Protein AF-A0A7S3JYN5-F1 (afdb_monomer)

Nearest PDB structures (foldseek):
  3edt-assembly3_H  TM=5.296E-01  e=1.778E-05  Homo sapiens
  3edt-assembly2_D  TM=5.242E-01  e=1.872E-05  Homo sapiens
  3ceq-assembly1_B  TM=5.481E-01  e=5.795E-05  Homo sapiens
  7aie-assembly1_A  TM=5.292E-01  e=6.101E-05  Homo sapiens
  3edt-assembly1_B  TM=5.302E-01  e=9.202E-05  Homo sapiens

Solvent-accessible surface area (backbone atoms only — not comparable to full-atom values): 5390 Å² total; per-residue (Å²): 112,79,52,78,78,60,42,74,55,28,73,67,52,30,52,53,31,47,55,51,18,55,50,28,44,76,69,73,35,52,75,60,14,51,52,32,43,54,50,25,47,56,27,53,56,71,63,57,47,86,84,44,98,52,34,45,58,53,34,38,51,53,16,50,57,28,44,79,70,68,38,49,83,72,12,48,63,30,24,54,52,20,26,53,52,32,30,77,74,62,37,75,88,31,78,68,23,67,73,43,110

Sequence (101 aa):
IWADIHGPDHPKVSTARKYLAKLLKALGKDGEAERQYDIAIATLERILDPNSPNYASDLLNLARLLQDQGYYDKAKPYYECALKMFEEKFGPDHPKVAKAL

Structure (mmCIF, N/CA/C/O backbone):
data_AF-A0A7S3JYN5-F1
#
_entry.id   AF-A0A7S3JYN5-F1
#
loop_
_atom_site.group_PDB
_atom_site.id
_atom_site.type_symbol
_atom_site.label_atom_id
_atom_site.label_alt_id
_atom_site.label_comp_id
_atom_site.label_asym_id
_atom_site.label_entity_id
_atom_site.label_seq_id
_atom_site.pdbx_PDB_ins_code
_atom_site.Cartn_x
_atom_site.Cartn_y
_atom_site.Cartn_z
_atom_site.occupancy
_atom_site.B_iso_or_equiv
_atom_site.auth_seq_id
_atom_site.auth_comp_id
_atom_site.auth_asym_id
_atom_site.auth_atom_id
_atom_site.pdbx_PDB_model_num
ATOM 1 N N . ILE A 1 1 ? 4.827 -6.385 24.324 1.00 43.97 1 ILE A N 1
ATOM 2 C CA . ILE A 1 1 ? 5.205 -7.792 24.031 1.00 43.97 1 ILE A CA 1
ATOM 3 C C . ILE A 1 1 ? 5.504 -8.029 22.542 1.00 43.97 1 ILE A C 1
ATOM 5 O O . ILE A 1 1 ? 6.666 -8.223 22.234 1.00 43.97 1 ILE A O 1
ATOM 9 N N . TRP A 1 2 ? 4.559 -7.964 21.585 1.00 40.75 2 TRP A N 1
ATOM 10 C CA . TRP A 1 2 ? 4.894 -8.241 20.162 1.00 40.75 2 TRP A CA 1
ATOM 11 C C . TRP A 1 2 ? 5.773 -7.180 19.465 1.00 40.75 2 TRP A C 1
ATOM 13 O O . TRP A 1 2 ? 6.513 -7.521 18.549 1.00 40.75 2 TRP A O 1
ATOM 23 N N . ALA A 1 3 ? 5.720 -5.916 19.901 1.00 42.91 3 ALA A N 1
ATOM 24 C CA . ALA A 1 3 ? 6.577 -4.847 19.376 1.00 42.91 3 ALA A CA 1
ATOM 25 C C . ALA A 1 3 ? 8.027 -4.910 19.904 1.00 42.91 3 ALA A C 1
ATOM 27 O O . ALA A 1 3 ? 8.932 -4.441 19.222 1.00 42.91 3 ALA A O 1
ATOM 28 N N . ASP A 1 4 ? 8.251 -5.530 21.071 1.00 45.72 4 ASP A N 1
ATOM 29 C CA . ASP A 1 4 ? 9.562 -5.555 21.744 1.00 45.72 4 ASP A CA 1
ATOM 30 C C . ASP A 1 4 ? 10.532 -6.587 21.156 1.00 45.72 4 ASP A C 1
ATOM 32 O O . ASP A 1 4 ? 11.738 -6.453 21.310 1.00 45.72 4 ASP A O 1
ATOM 36 N N . ILE A 1 5 ? 10.020 -7.624 20.483 1.00 50.09 5 ILE A N 1
ATOM 37 C CA . ILE A 1 5 ? 10.842 -8.756 20.018 1.00 50.09 5 ILE A CA 1
ATOM 38 C C . ILE A 1 5 ? 11.265 -8.595 18.549 1.00 50.09 5 ILE A C 1
ATOM 40 O O . ILE A 1 5 ? 12.299 -9.114 18.140 1.00 50.09 5 ILE A O 1
ATOM 44 N N . HIS A 1 6 ? 10.485 -7.871 17.741 1.00 45.50 6 HIS A N 1
ATOM 45 C CA . HIS A 1 6 ? 10.723 -7.750 16.299 1.00 45.50 6 HIS A CA 1
ATOM 46 C C . HIS A 1 6 ? 10.901 -6.307 15.793 1.00 45.50 6 HIS A C 1
ATOM 48 O O . HIS A 1 6 ? 11.190 -6.113 14.615 1.00 45.50 6 HIS A O 1
ATOM 54 N N . GLY A 1 7 ? 10.739 -5.303 16.661 1.00 50.09 7 GLY A N 1
ATOM 55 C CA . GLY A 1 7 ? 10.723 -3.890 16.280 1.00 50.09 7 GLY A CA 1
ATOM 56 C C . GLY A 1 7 ? 9.384 -3.444 15.663 1.00 50.09 7 GLY A C 1
ATOM 57 O O . GLY A 1 7 ? 8.591 -4.274 15.202 1.00 50.09 7 GLY A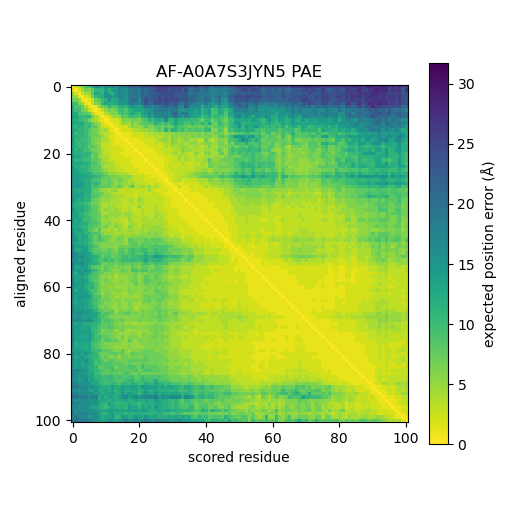 O 1
ATOM 58 N N . PRO A 1 8 ? 9.098 -2.126 15.649 1.00 55.28 8 PRO A N 1
ATOM 59 C CA . PRO A 1 8 ? 7.847 -1.566 15.120 1.00 55.28 8 PRO A CA 1
ATOM 60 C C . PRO A 1 8 ? 7.664 -1.806 13.616 1.00 55.28 8 PRO A C 1
ATOM 62 O O . PRO A 1 8 ? 6.539 -1.741 13.127 1.00 55.28 8 PRO A O 1
ATOM 65 N N . ASP A 1 9 ? 8.754 -2.124 12.919 1.00 54.12 9 ASP A N 1
ATOM 66 C CA . ASP A 1 9 ? 8.815 -2.290 11.472 1.00 54.12 9 ASP A CA 1
ATOM 67 C C . ASP A 1 9 ? 8.490 -3.736 11.020 1.00 54.12 9 ASP A C 1
ATOM 69 O O . ASP A 1 9 ? 8.416 -4.038 9.838 1.00 54.12 9 ASP A O 1
ATOM 73 N N . HIS A 1 10 ? 8.225 -4.682 11.928 1.00 59.59 10 HIS A N 1
ATOM 74 C CA . HIS A 1 10 ? 8.043 -6.081 11.525 1.00 59.59 10 HIS A CA 1
ATOM 75 C C . HIS A 1 10 ? 6.709 -6.360 10.782 1.00 59.59 10 HIS A C 1
ATOM 77 O O . HIS A 1 10 ? 5.639 -5.974 11.268 1.00 59.59 10 HIS A O 1
ATOM 83 N N . PRO A 1 11 ? 6.689 -7.171 9.698 1.00 62.44 11 PRO A N 1
ATOM 84 C CA . PRO A 1 11 ? 5.470 -7.497 8.935 1.00 62.44 11 PRO A CA 1
ATOM 85 C C . PRO A 1 11 ? 4.319 -8.090 9.770 1.00 62.44 11 PRO A C 1
ATOM 87 O O . PRO A 1 11 ? 3.132 -7.877 9.486 1.00 62.44 11 PRO A O 1
ATOM 90 N N . LYS A 1 12 ? 4.646 -8.816 10.850 1.00 65.69 12 LYS A N 1
ATOM 91 C CA . LYS A 1 12 ? 3.640 -9.335 11.799 1.00 65.69 12 LYS A CA 1
ATOM 92 C C . LYS A 1 12 ? 2.985 -8.227 12.637 1.00 65.69 12 LYS A C 1
ATOM 94 O O . LYS A 1 12 ? 1.808 -8.359 12.958 1.00 65.69 12 LYS A O 1
ATOM 99 N N . VAL A 1 13 ? 3.693 -7.133 12.942 1.00 63.69 13 VAL A N 1
ATOM 100 C CA . VAL A 1 13 ? 3.135 -5.966 13.654 1.00 63.69 13 VAL A CA 1
ATOM 101 C C . VAL A 1 13 ? 2.104 -5.265 12.773 1.00 63.69 13 VAL A C 1
ATOM 103 O O . VAL A 1 13 ? 0.991 -5.006 13.229 1.00 63.69 13 VAL A O 1
ATOM 106 N N . SER A 1 14 ? 2.413 -5.063 11.489 1.00 69.38 14 SER A N 1
ATOM 107 C CA . SER A 1 14 ? 1.443 -4.535 10.522 1.00 69.38 14 SER A CA 1
ATOM 108 C C . SER A 1 14 ? 0.209 -5.443 10.405 1.00 69.38 14 SER A C 1
ATOM 110 O O . SER A 1 14 ? -0.929 -4.979 10.432 1.00 69.38 14 SER A O 1
ATOM 112 N N . THR A 1 15 ? 0.408 -6.763 10.356 1.00 71.44 15 THR A N 1
ATOM 113 C CA . THR A 1 15 ? -0.687 -7.751 10.307 1.00 71.44 15 THR A CA 1
ATOM 114 C C . THR A 1 15 ? -1.589 -7.697 11.542 1.00 71.44 15 THR A C 1
ATOM 116 O O . THR A 1 15 ? -2.810 -7.649 11.400 1.00 71.44 15 THR A O 1
ATOM 119 N N . ALA A 1 16 ? -1.019 -7.626 12.745 1.00 68.00 16 ALA A N 1
ATOM 120 C CA . ALA A 1 16 ? -1.791 -7.498 13.980 1.00 68.00 16 ALA A CA 1
ATOM 121 C C . ALA A 1 16 ? -2.597 -6.186 14.036 1.00 68.00 16 ALA A C 1
ATOM 123 O O . ALA A 1 16 ? -3.771 -6.198 14.406 1.00 68.00 16 ALA A O 1
ATOM 124 N N . ARG A 1 17 ? -2.003 -5.063 13.608 1.00 71.31 17 ARG A N 1
ATOM 125 C CA . ARG A 1 17 ? -2.690 -3.760 13.548 1.00 71.31 17 ARG A CA 1
ATOM 126 C C . ARG A 1 17 ? -3.849 -3.752 12.554 1.00 71.31 17 ARG A C 1
ATOM 128 O O . ARG A 1 17 ? -4.905 -3.213 12.870 1.00 71.31 17 ARG A O 1
ATOM 135 N N . LYS A 1 18 ? -3.703 -4.423 11.408 1.00 71.81 18 LYS A N 1
ATOM 136 C CA . LYS A 1 18 ? -4.792 -4.612 10.434 1.00 71.81 18 LYS A CA 1
ATOM 137 C C . LYS A 1 18 ? -5.989 -5.354 11.037 1.00 71.81 18 LYS A C 1
ATOM 139 O O . LYS A 1 18 ? -7.128 -4.941 10.840 1.00 71.81 18 LYS A O 1
ATOM 144 N N . TYR A 1 19 ? -5.755 -6.424 11.799 1.00 79.44 19 TYR A N 1
ATOM 145 C CA . TYR A 1 19 ? -6.845 -7.144 12.471 1.00 79.44 19 TYR A CA 1
ATOM 146 C C . TYR A 1 19 ? -7.532 -6.294 13.544 1.00 79.44 19 TYR A C 1
ATOM 148 O O . TYR A 1 19 ? -8.759 -6.306 13.635 1.00 79.44 19 TYR A O 1
ATOM 156 N N . LEU A 1 20 ? -6.765 -5.502 14.299 1.00 77.94 20 LEU A N 1
ATOM 157 C CA . LEU A 1 20 ? -7.319 -4.547 1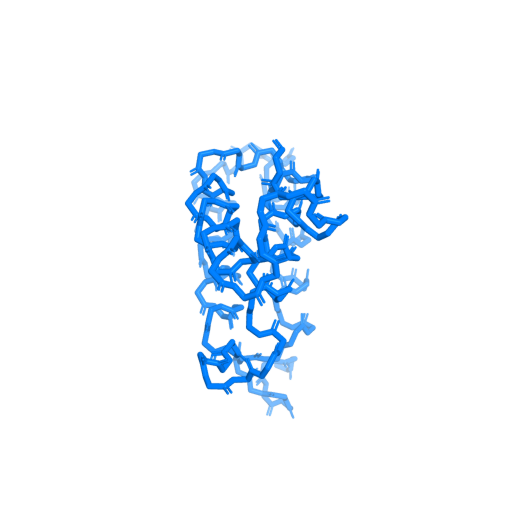5.258 1.00 77.94 20 LEU A CA 1
ATOM 158 C C . LEU A 1 20 ? -8.196 -3.495 14.566 1.00 77.94 20 LEU A C 1
ATOM 160 O O . LEU A 1 20 ? -9.292 -3.204 15.031 1.00 77.94 20 LEU A O 1
ATOM 164 N N . ALA A 1 21 ? -7.753 -2.964 13.430 1.00 78.06 21 ALA A N 1
ATOM 165 C CA . ALA A 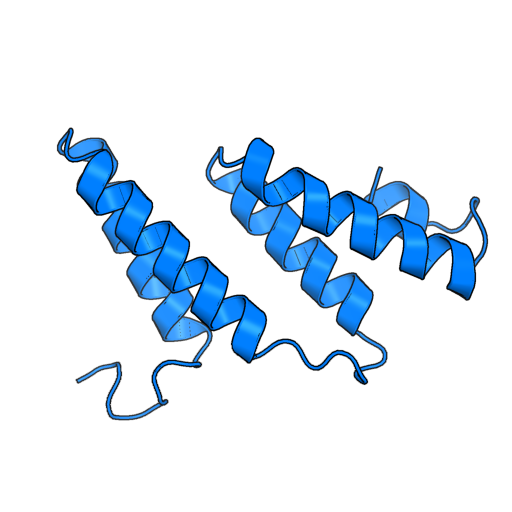1 21 ? -8.507 -1.970 12.682 1.00 78.06 21 ALA A CA 1
ATOM 166 C C . ALA A 1 21 ? -9.831 -2.531 12.118 1.00 78.06 21 ALA A C 1
ATOM 168 O O . ALA A 1 21 ? -10.866 -1.868 12.195 1.00 78.06 21 ALA A O 1
ATOM 169 N N . LYS A 1 22 ? -9.842 -3.788 11.643 1.00 79.19 22 LYS A N 1
ATOM 170 C CA . LYS A 1 22 ? -11.083 -4.493 11.261 1.00 79.19 22 LYS A CA 1
ATOM 171 C C . LYS A 1 22 ? -12.053 -4.636 12.435 1.00 79.19 22 LYS A C 1
ATOM 173 O O . LYS A 1 22 ? -13.247 -4.401 12.265 1.00 79.19 22 LYS A O 1
ATOM 178 N N . LEU A 1 23 ? -11.545 -4.988 13.617 1.00 82.44 23 LEU A N 1
ATOM 179 C CA . LEU A 1 23 ? -12.357 -5.097 14.829 1.00 82.44 23 LEU A CA 1
ATOM 180 C C . LEU A 1 23 ? -12.943 -3.738 15.236 1.00 82.44 23 LEU A C 1
ATOM 182 O O . LEU A 1 23 ? -14.129 -3.649 15.530 1.00 82.44 23 LEU A O 1
ATOM 186 N N . LEU A 1 24 ? -12.139 -2.673 15.206 1.00 81.50 24 LEU A N 1
ATOM 187 C CA . LEU A 1 24 ? -12.583 -1.314 15.536 1.00 81.50 24 LEU A CA 1
ATOM 188 C C . LEU A 1 24 ? -13.691 -0.829 14.593 1.00 81.50 24 LEU A C 1
ATOM 190 O O . LEU A 1 24 ? -14.683 -0.279 15.066 1.00 81.50 24 LEU A O 1
ATOM 194 N N . LYS A 1 25 ? -13.581 -1.114 13.290 1.00 79.56 25 LYS A N 1
ATOM 195 C CA . LYS A 1 25 ? -14.641 -0.828 12.310 1.00 79.56 25 LYS A CA 1
ATOM 196 C C . LYS A 1 25 ? -15.933 -1.591 12.624 1.00 79.56 25 LYS A C 1
ATOM 198 O O . LYS A 1 25 ? -17.012 -1.012 12.595 1.00 79.56 25 LYS A O 1
ATOM 203 N N . ALA A 1 26 ? -15.835 -2.871 12.995 1.00 85.12 26 ALA A N 1
ATOM 204 C CA . ALA A 1 26 ? -17.000 -3.664 13.405 1.00 85.12 26 ALA A CA 1
ATOM 205 C C . ALA A 1 26 ? -17.673 -3.137 14.690 1.00 85.12 26 ALA A C 1
ATOM 207 O O . ALA A 1 26 ? -18.859 -3.367 14.901 1.00 85.12 26 ALA A O 1
ATOM 208 N N . LEU A 1 27 ? -16.928 -2.410 15.529 1.00 87.31 27 LEU A N 1
ATOM 209 C CA . LEU A 1 27 ? -17.423 -1.752 16.741 1.00 87.31 27 LEU A CA 1
ATOM 210 C C . LEU A 1 27 ? -17.913 -0.309 16.496 1.00 87.31 27 LEU A C 1
ATOM 212 O O . LEU A 1 27 ? -18.227 0.386 17.460 1.00 87.31 27 LEU A O 1
ATOM 216 N N . GLY A 1 28 ? -17.947 0.164 15.243 1.00 87.56 28 GLY A N 1
ATOM 217 C CA . GLY A 1 28 ? -18.347 1.533 14.888 1.00 87.56 28 GLY A CA 1
ATOM 218 C C . GLY A 1 28 ? -17.327 2.613 15.271 1.00 87.56 28 GLY A C 1
ATOM 219 O O . GLY A 1 28 ? -17.653 3.797 15.314 1.00 87.56 28 GLY A O 1
ATOM 220 N N . LYS A 1 29 ? -16.084 2.224 15.578 1.00 88.38 29 LYS A N 1
ATOM 221 C CA . LYS A 1 29 ? -14.988 3.125 15.965 1.00 88.38 29 LYS A CA 1
ATOM 222 C C . LYS A 1 29 ? -14.134 3.501 14.756 1.00 88.38 29 LYS A C 1
ATOM 224 O O . LYS A 1 29 ? -12.931 3.232 14.721 1.00 88.38 29 LYS A O 1
ATOM 229 N N . ASP A 1 30 ? -14.755 4.127 13.765 1.00 80.81 30 ASP A N 1
ATOM 230 C CA . ASP A 1 30 ? -14.136 4.364 12.454 1.00 80.81 30 ASP A CA 1
ATOM 231 C C . ASP A 1 30 ? -12.851 5.206 12.532 1.00 80.81 30 ASP A C 1
ATOM 233 O O . ASP A 1 30 ? -11.847 4.854 11.916 1.00 80.81 30 ASP A O 1
ATOM 237 N N . GLY A 1 31 ? -12.822 6.248 13.372 1.00 84.50 31 GLY A N 1
ATOM 238 C CA . GLY A 1 31 ? -11.626 7.084 13.547 1.00 84.50 31 GLY A CA 1
ATOM 239 C C . GLY A 1 31 ? -10.453 6.372 14.237 1.00 84.50 31 GLY A C 1
ATOM 240 O O . GLY A 1 31 ? -9.291 6.666 13.956 1.00 84.50 31 GLY A O 1
ATOM 241 N N . GLU A 1 32 ? -10.722 5.413 15.130 1.00 81.88 32 GLU A N 1
ATOM 242 C CA . GLU A 1 32 ? -9.663 4.584 15.724 1.00 81.88 32 GLU A CA 1
ATOM 243 C C . GLU A 1 32 ? -9.164 3.540 14.715 1.00 81.88 32 GLU A C 1
ATOM 245 O O . GLU A 1 32 ? -7.959 3.287 14.639 1.00 81.88 32 GLU A O 1
ATOM 250 N N . ALA A 1 33 ? -10.076 2.958 13.927 1.00 80.12 33 ALA A N 1
ATOM 251 C CA . ALA A 1 33 ? -9.739 2.014 12.868 1.00 80.12 33 ALA A CA 1
ATOM 252 C C . ALA A 1 33 ? -8.821 2.662 11.824 1.00 80.12 33 ALA A C 1
ATOM 254 O O . ALA A 1 33 ? -7.779 2.096 11.493 1.00 80.12 33 ALA A O 1
ATOM 255 N N . GLU A 1 34 ? -9.157 3.868 11.363 1.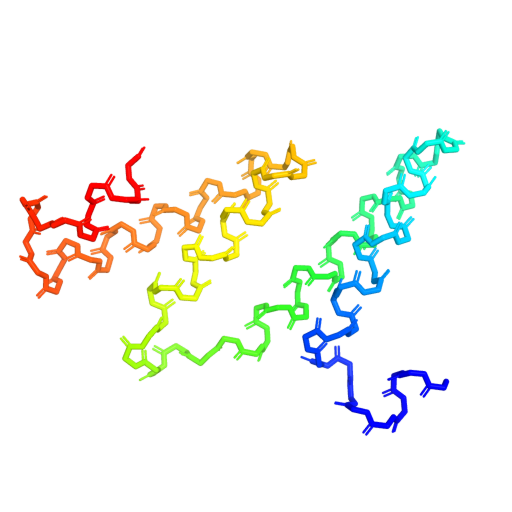00 81.38 34 GLU A N 1
ATOM 256 C CA . GLU A 1 34 ? -8.348 4.615 10.400 1.00 81.38 34 GLU A CA 1
ATOM 257 C C . GLU A 1 34 ? -6.923 4.857 10.907 1.00 81.38 34 GLU A C 1
ATOM 259 O O . GLU A 1 34 ? -5.965 4.507 10.218 1.00 81.38 34 GLU A O 1
ATOM 264 N N . ARG A 1 35 ? -6.765 5.323 12.153 1.00 85.62 35 ARG A N 1
ATOM 265 C CA . ARG A 1 35 ? -5.437 5.515 12.759 1.00 85.62 35 ARG A CA 1
ATOM 266 C C . ARG A 1 35 ? -4.615 4.228 12.798 1.00 85.62 35 ARG A C 1
ATOM 268 O O . ARG A 1 35 ? -3.408 4.265 12.572 1.00 85.62 35 ARG A O 1
ATOM 275 N N . GLN A 1 36 ? -5.233 3.085 13.105 1.00 82.81 36 GLN A N 1
ATOM 276 C CA . GLN A 1 36 ? -4.512 1.806 13.112 1.00 82.81 36 GLN A CA 1
ATOM 277 C C . GLN A 1 36 ? -4.067 1.387 11.708 1.00 82.81 36 GLN A C 1
ATOM 279 O O . GLN A 1 36 ? -2.976 0.826 11.574 1.00 82.81 36 GLN A O 1
ATOM 284 N N . TYR A 1 37 ? -4.864 1.677 10.676 1.00 80.81 37 TYR A N 1
ATOM 285 C CA . TYR A 1 37 ? -4.460 1.446 9.291 1.00 80.81 37 TYR A CA 1
ATOM 286 C C . TYR A 1 37 ? -3.332 2.375 8.851 1.00 80.81 37 TYR A C 1
ATOM 288 O O . TYR A 1 37 ? -2.370 1.880 8.275 1.00 80.81 37 TYR A O 1
ATOM 296 N N . ASP A 1 38 ? -3.376 3.663 9.189 1.00 84.25 38 ASP A N 1
ATOM 297 C CA . ASP A 1 38 ? -2.298 4.604 8.850 1.00 84.25 38 ASP A CA 1
ATOM 298 C C . ASP A 1 38 ? -0.963 4.188 9.465 1.00 84.25 38 ASP A C 1
ATOM 300 O O . ASP A 1 38 ? 0.064 4.168 8.790 1.00 84.25 38 ASP A O 1
ATOM 304 N N . ILE A 1 39 ? -0.979 3.757 10.729 1.00 83.75 39 ILE A N 1
ATOM 305 C CA . ILE A 1 39 ? 0.224 3.225 11.378 1.00 83.75 39 ILE A CA 1
ATOM 306 C C . ILE A 1 39 ? 0.694 1.948 10.670 1.00 83.75 39 ILE A C 1
ATOM 308 O O . ILE A 1 39 ? 1.890 1.767 10.460 1.00 83.75 39 ILE A O 1
ATOM 312 N N . ALA A 1 40 ? -0.224 1.051 10.294 1.00 81.19 40 ALA A N 1
ATOM 313 C CA . ALA A 1 40 ? 0.133 -0.179 9.593 1.00 81.19 40 ALA A CA 1
ATOM 314 C C . ALA A 1 40 ? 0.737 0.086 8.203 1.00 81.19 40 ALA A C 1
ATOM 316 O O . ALA A 1 40 ? 1.634 -0.660 7.808 1.00 81.19 40 ALA A O 1
ATOM 317 N N . ILE A 1 41 ? 0.268 1.120 7.497 1.00 83.06 41 ILE A N 1
ATOM 318 C CA . ILE A 1 41 ? 0.808 1.581 6.210 1.00 83.06 41 ILE A CA 1
ATOM 319 C C . ILE A 1 41 ? 2.202 2.163 6.411 1.00 83.06 41 ILE A C 1
ATOM 321 O O . ILE A 1 41 ? 3.142 1.658 5.809 1.00 83.06 41 ILE A O 1
ATOM 325 N N . ALA A 1 42 ? 2.365 3.128 7.318 1.00 85.50 42 ALA A N 1
ATOM 326 C CA . ALA A 1 42 ? 3.657 3.761 7.582 1.00 85.50 42 ALA A CA 1
ATOM 327 C C . ALA A 1 42 ? 4.728 2.741 8.014 1.00 85.50 42 ALA A C 1
ATOM 329 O O . ALA A 1 42 ? 5.885 2.824 7.609 1.00 85.50 42 ALA A O 1
ATOM 330 N N . THR A 1 43 ? 4.344 1.733 8.803 1.00 81.31 43 THR A N 1
ATOM 331 C CA . THR A 1 43 ? 5.210 0.595 9.142 1.00 81.31 43 THR A CA 1
ATOM 332 C C . THR A 1 43 ? 5.617 -0.210 7.905 1.00 81.31 43 THR A C 1
ATOM 334 O O . THR A 1 43 ? 6.778 -0.592 7.787 1.00 81.31 43 THR A O 1
ATOM 337 N N . LEU A 1 44 ? 4.680 -0.492 6.991 1.00 79.69 44 LEU A N 1
ATOM 338 C CA . LEU A 1 44 ? 4.990 -1.218 5.757 1.00 79.69 44 LEU A CA 1
ATOM 339 C C . LEU A 1 44 ? 5.885 -0.389 4.836 1.00 79.69 44 LEU A C 1
ATOM 341 O O . LEU A 1 44 ? 6.818 -0.939 4.276 1.00 79.69 44 LEU A O 1
ATOM 345 N N . GLU A 1 45 ? 5.668 0.917 4.722 1.00 82.50 45 GLU A N 1
ATOM 346 C CA . GLU A 1 45 ? 6.524 1.795 3.919 1.00 82.50 45 GLU A CA 1
ATOM 347 C C . GLU A 1 45 ? 7.962 1.851 4.443 1.00 82.50 45 GLU A C 1
ATOM 349 O O . GLU A 1 45 ? 8.896 1.833 3.648 1.00 82.50 45 GLU A O 1
ATOM 354 N N . ARG A 1 46 ? 8.164 1.847 5.768 1.00 82.44 46 ARG A N 1
ATOM 355 C CA . ARG A 1 46 ? 9.507 1.862 6.382 1.00 82.44 46 ARG A CA 1
ATOM 356 C C . ARG A 1 46 ? 10.336 0.611 6.103 1.00 82.44 46 ARG A C 1
ATOM 358 O O . ARG A 1 46 ? 11.560 0.690 6.165 1.00 82.44 46 ARG A O 1
ATOM 365 N N . ILE A 1 47 ? 9.699 -0.528 5.825 1.00 81.81 47 ILE A N 1
ATOM 366 C CA . ILE A 1 47 ? 10.411 -1.758 5.445 1.00 81.81 47 ILE A CA 1
ATOM 367 C C . ILE A 1 47 ? 10.638 -1.894 3.946 1.00 81.81 47 ILE A C 1
ATOM 369 O O . ILE A 1 47 ? 11.382 -2.787 3.538 1.00 81.81 47 ILE A O 1
ATOM 373 N N . LEU A 1 48 ? 9.999 -1.059 3.126 1.00 83.44 48 LEU A N 1
ATOM 374 C CA . LEU A 1 48 ? 10.270 -1.058 1.699 1.00 83.44 48 LEU A CA 1
ATOM 375 C C . LEU A 1 48 ? 11.644 -0.437 1.456 1.00 83.44 48 LEU A C 1
ATOM 377 O O . LEU A 1 48 ? 11.890 0.712 1.813 1.00 83.44 48 LEU A O 1
ATOM 381 N N . ASP A 1 49 ? 12.527 -1.192 0.812 1.00 86.81 49 ASP A N 1
ATOM 382 C CA . ASP A 1 49 ? 13.806 -0.668 0.346 1.00 86.81 49 ASP A CA 1
ATOM 383 C C . ASP A 1 49 ? 13.649 -0.158 -1.096 1.00 86.81 49 ASP A C 1
ATOM 385 O O . ASP A 1 49 ? 13.469 -0.980 -2.001 1.00 86.81 49 ASP A O 1
ATOM 389 N N . PRO A 1 50 ? 13.733 1.162 -1.348 1.00 85.88 50 PRO A N 1
ATOM 390 C CA . PRO A 1 50 ? 13.617 1.722 -2.694 1.00 85.88 50 PRO A CA 1
ATOM 391 C C . PRO A 1 50 ? 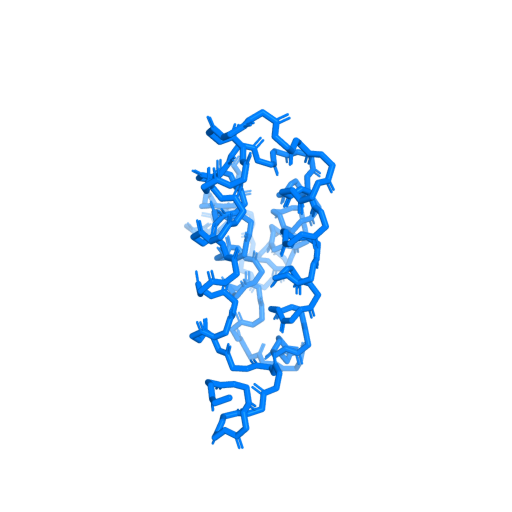14.729 1.259 -3.646 1.00 85.88 50 PRO A C 1
ATOM 393 O O . PRO A 1 50 ? 14.558 1.341 -4.861 1.00 85.88 50 PRO A O 1
ATOM 396 N N . ASN A 1 51 ? 15.847 0.741 -3.127 1.00 88.38 51 ASN A N 1
ATOM 397 C CA . ASN A 1 51 ? 16.939 0.196 -3.937 1.00 88.38 51 ASN A CA 1
ATOM 398 C C . ASN A 1 51 ? 16.766 -1.299 -4.243 1.00 88.38 51 ASN A C 1
ATOM 400 O O . ASN A 1 51 ? 17.530 -1.866 -5.030 1.00 88.38 51 ASN A O 1
ATOM 404 N N . SER A 1 52 ? 15.770 -1.956 -3.641 1.00 87.12 52 SER A N 1
ATOM 405 C CA . SER A 1 52 ? 15.500 -3.370 -3.880 1.00 87.12 52 SER A CA 1
ATOM 406 C C . SER A 1 52 ? 15.033 -3.596 -5.322 1.00 87.12 52 SER A C 1
ATOM 408 O O . SER A 1 52 ? 14.119 -2.913 -5.797 1.00 87.12 52 SER A O 1
ATOM 410 N N . PRO A 1 53 ? 15.535 -4.632 -6.024 1.00 86.19 53 PRO A N 1
ATOM 411 C CA . PRO A 1 53 ? 15.027 -5.002 -7.347 1.00 86.19 53 PRO A CA 1
ATOM 412 C C . PRO A 1 53 ? 13.545 -5.416 -7.329 1.00 86.19 53 PRO A C 1
ATOM 414 O O . PRO A 1 53 ? 12.924 -5.499 -8.398 1.00 86.19 53 PRO A O 1
ATOM 417 N N . ASN A 1 54 ? 12.998 -5.674 -6.135 1.00 87.75 54 ASN A N 1
ATOM 418 C CA . ASN A 1 54 ? 11.610 -6.041 -5.887 1.00 87.75 54 ASN A CA 1
ATOM 419 C C . ASN A 1 54 ? 10.733 -4.864 -5.439 1.00 87.75 54 ASN A C 1
ATOM 421 O O . ASN A 1 54 ? 9.529 -5.070 -5.331 1.00 87.75 54 ASN A O 1
ATOM 425 N N . TYR A 1 55 ? 11.268 -3.648 -5.269 1.00 89.25 55 TYR A N 1
ATOM 426 C CA . TYR A 1 55 ? 10.523 -2.498 -4.734 1.00 89.25 55 TYR A CA 1
ATOM 427 C C . TYR A 1 55 ? 9.173 -2.263 -5.438 1.00 89.25 55 TYR A C 1
ATOM 429 O O . TYR A 1 55 ? 8.142 -2.153 -4.782 1.00 89.25 55 TYR A O 1
ATOM 437 N N . ALA A 1 56 ? 9.133 -2.325 -6.775 1.00 89.94 56 ALA A N 1
ATOM 438 C CA . ALA A 1 56 ? 7.886 -2.220 -7.545 1.00 89.94 56 ALA A CA 1
ATOM 439 C C . ALA A 1 56 ? 6.867 -3.337 -7.224 1.00 89.94 56 ALA A C 1
ATOM 441 O O . ALA A 1 56 ? 5.660 -3.113 -7.204 1.00 89.94 56 ALA A O 1
ATOM 442 N N . SER A 1 57 ? 7.344 -4.556 -6.955 1.00 89.44 57 SER A N 1
ATOM 443 C CA . SER A 1 57 ? 6.481 -5.674 -6.541 1.00 89.44 57 SER A CA 1
ATOM 444 C C . SER A 1 57 ? 6.002 -5.510 -5.100 1.00 89.44 57 SER A C 1
ATOM 446 O O . SER A 1 57 ? 4.864 -5.860 -4.796 1.00 89.44 57 SER A O 1
ATOM 448 N N . ASP A 1 58 ? 6.836 -4.951 -4.228 1.00 87.75 58 ASP A N 1
ATOM 449 C CA . ASP A 1 58 ? 6.474 -4.700 -2.837 1.00 87.75 58 ASP A CA 1
ATOM 450 C C . ASP A 1 58 ? 5.432 -3.571 -2.720 1.00 87.75 58 ASP A C 1
ATOM 452 O O . ASP A 1 58 ? 4.450 -3.719 -1.989 1.00 87.75 58 ASP A O 1
ATOM 456 N N . LEU A 1 59 ? 5.560 -2.509 -3.527 1.00 91.19 59 LEU A N 1
ATOM 457 C CA . LEU A 1 59 ? 4.533 -1.473 -3.700 1.00 91.19 59 LEU A CA 1
ATOM 458 C C . LEU A 1 59 ? 3.213 -2.061 -4.211 1.00 91.19 59 LEU A C 1
ATOM 460 O O . LEU A 1 59 ? 2.153 -1.780 -3.650 1.00 91.19 59 LEU A O 1
ATOM 464 N N . LEU A 1 60 ? 3.268 -2.929 -5.227 1.00 89.56 60 LEU A N 1
ATOM 465 C CA . LEU A 1 60 ? 2.080 -3.605 -5.752 1.00 89.56 60 LEU A CA 1
ATOM 466 C C . LEU A 1 60 ? 1.387 -4.460 -4.678 1.00 89.56 60 LEU A C 1
ATOM 468 O O . LEU A 1 60 ? 0.161 -4.472 -4.573 1.00 89.56 60 LEU A O 1
ATOM 472 N N . ASN A 1 61 ? 2.160 -5.161 -3.849 1.00 87.88 61 ASN A N 1
ATOM 473 C CA . ASN A 1 61 ? 1.623 -5.958 -2.749 1.00 87.88 61 ASN A CA 1
ATOM 474 C C . ASN A 1 61 ? 0.964 -5.087 -1.669 1.00 87.88 61 ASN A C 1
ATOM 476 O O . ASN A 1 61 ? -0.098 -5.454 -1.158 1.00 87.88 61 ASN A O 1
ATOM 480 N N . LEU A 1 62 ? 1.550 -3.930 -1.342 1.00 88.19 62 LEU A N 1
ATOM 481 C CA . LEU A 1 62 ? 0.946 -2.953 -0.433 1.00 88.19 62 LEU A CA 1
ATOM 482 C C . LEU A 1 62 ? -0.375 -2.408 -0.998 1.00 88.19 62 LEU A C 1
ATOM 484 O O . LEU A 1 62 ? -1.377 -2.367 -0.283 1.00 88.19 62 LEU A O 1
ATOM 488 N N . ALA A 1 63 ? -0.404 -2.074 -2.288 1.00 90.31 63 ALA A N 1
ATOM 489 C CA . ALA A 1 63 ? -1.601 -1.598 -2.976 1.00 90.31 63 ALA A CA 1
ATOM 490 C C . ALA A 1 63 ? -2.746 -2.627 -2.921 1.00 90.31 63 ALA A C 1
ATOM 492 O O . ALA A 1 63 ? -3.869 -2.301 -2.528 1.00 90.31 63 ALA A O 1
ATOM 493 N N . ARG A 1 64 ? -2.451 -3.897 -3.228 1.00 88.12 64 ARG A N 1
ATOM 494 C CA . ARG A 1 64 ? -3.417 -5.010 -3.141 1.00 88.12 64 ARG A CA 1
ATOM 495 C C . ARG A 1 64 ? -3.945 -5.206 -1.729 1.00 88.12 64 ARG A C 1
ATOM 497 O O . ARG A 1 64 ? -5.145 -5.342 -1.529 1.00 88.12 64 ARG A O 1
ATOM 504 N N . LEU A 1 65 ? -3.061 -5.156 -0.737 1.00 83.44 65 LEU A N 1
ATOM 505 C CA . LEU A 1 65 ? -3.445 -5.283 0.665 1.00 83.44 65 LEU A CA 1
ATOM 506 C C . LEU A 1 65 ? -4.425 -4.181 1.104 1.00 83.44 65 LEU A C 1
ATOM 508 O O . LEU A 1 65 ? -5.325 -4.450 1.903 1.00 83.44 65 LEU A O 1
ATOM 512 N N . LEU A 1 66 ? -4.237 -2.954 0.614 1.00 85.06 66 LEU A N 1
ATOM 513 C CA . LEU A 1 66 ? -5.129 -1.826 0.883 1.00 85.06 66 LEU A CA 1
ATOM 514 C C . LEU A 1 66 ? -6.464 -1.967 0.149 1.00 85.06 66 LEU A C 1
ATOM 516 O O . LEU A 1 66 ? -7.515 -1.733 0.748 1.00 85.06 66 LEU A O 1
ATOM 520 N N . GLN A 1 67 ? -6.434 -2.427 -1.102 1.00 86.00 67 GLN A N 1
ATOM 521 C CA . GLN A 1 67 ? -7.629 -2.752 -1.881 1.00 86.00 67 GLN A CA 1
ATOM 522 C C . GLN A 1 67 ? -8.484 -3.828 -1.191 1.00 86.00 67 GLN A C 1
ATOM 524 O O . GLN A 1 67 ? -9.683 -3.621 -1.013 1.00 86.00 67 GLN A O 1
ATOM 529 N N . ASP A 1 68 ? -7.873 -4.916 -0.711 1.00 82.62 68 ASP A N 1
ATOM 530 C CA . ASP A 1 68 ? -8.546 -6.010 0.016 1.00 82.62 68 ASP A CA 1
ATOM 531 C C . ASP A 1 68 ? -9.218 -5.544 1.323 1.00 82.62 68 ASP A C 1
ATOM 533 O O . ASP A 1 68 ? -10.029 -6.254 1.925 1.00 82.62 68 ASP A O 1
ATOM 537 N N . GLN A 1 69 ? -8.862 -4.352 1.802 1.00 75.19 69 GLN A N 1
ATOM 538 C CA . GLN A 1 69 ? -9.422 -3.725 2.999 1.00 75.19 69 GLN A CA 1
ATOM 539 C C . GLN A 1 69 ? -10.397 -2.584 2.679 1.00 75.19 69 GLN A C 1
ATOM 541 O O . GLN A 1 69 ? -10.978 -2.006 3.600 1.00 75.19 69 GLN A O 1
ATOM 546 N N . GLY A 1 70 ? -10.610 -2.286 1.395 1.00 83.31 70 GLY A N 1
ATOM 547 C CA .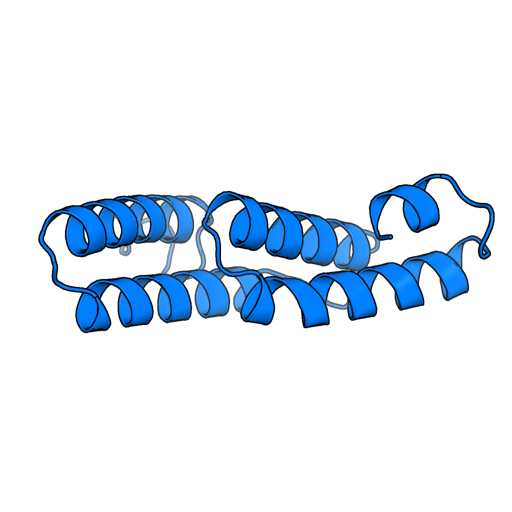 GLY A 1 70 ? -11.493 -1.225 0.915 1.00 83.31 70 GLY A CA 1
ATOM 548 C C . GLY A 1 70 ? -10.872 0.175 0.926 1.00 83.31 70 GLY A C 1
ATOM 549 O O . GLY A 1 70 ? -11.589 1.150 0.720 1.00 83.31 70 GLY A O 1
ATOM 550 N N . TYR A 1 71 ? -9.559 0.302 1.148 1.00 83.56 71 TYR A N 1
ATOM 551 C CA . TYR A 1 71 ? -8.836 1.579 1.121 1.00 83.56 71 TYR A CA 1
ATOM 552 C C . TYR A 1 71 ? -8.366 1.920 -0.295 1.00 83.56 71 TYR A C 1
ATOM 554 O O . TYR A 1 71 ? -7.171 2.077 -0.542 1.00 83.56 71 TYR A O 1
ATOM 562 N N . TYR A 1 72 ? -9.305 2.022 -1.236 1.00 87.75 72 TYR A N 1
ATOM 563 C CA . TYR A 1 72 ? -9.005 2.251 -2.654 1.00 87.75 72 TYR A CA 1
ATOM 564 C C . TYR A 1 72 ? -8.216 3.546 -2.892 1.00 87.75 72 TYR A C 1
ATOM 566 O O . TYR A 1 72 ? -7.227 3.527 -3.623 1.00 87.75 72 TYR A O 1
ATOM 574 N N . ASP A 1 73 ? -8.581 4.633 -2.206 1.00 90.69 73 ASP A N 1
ATOM 575 C CA . ASP A 1 73 ? -7.903 5.929 -2.341 1.00 90.69 73 ASP A CA 1
ATOM 576 C C . ASP A 1 73 ? -6.445 5.875 -1.874 1.00 90.69 73 ASP A C 1
ATOM 578 O O . ASP A 1 73 ? -5.571 6.488 -2.483 1.00 90.69 73 ASP A O 1
ATOM 582 N N . LYS A 1 74 ? -6.164 5.087 -0.826 1.00 87.81 74 LYS A N 1
ATOM 583 C CA . LYS A 1 74 ? -4.796 4.863 -0.339 1.00 87.81 74 LYS A CA 1
ATOM 584 C C . LYS A 1 74 ? -4.044 3.869 -1.227 1.00 87.81 74 LYS A C 1
ATOM 586 O O . LYS A 1 74 ? -2.841 4.003 -1.378 1.00 87.81 74 LYS A O 1
ATOM 591 N N . ALA A 1 75 ? -4.722 2.892 -1.835 1.00 90.75 75 ALA A N 1
ATOM 592 C CA . ALA A 1 75 ? -4.109 1.890 -2.712 1.00 90.75 75 ALA A CA 1
ATOM 593 C C . ALA A 1 75 ? -3.630 2.473 -4.052 1.00 90.75 75 ALA A C 1
ATOM 595 O O . ALA A 1 75 ? -2.567 2.095 -4.547 1.00 90.75 75 ALA A O 1
ATOM 596 N N . LYS A 1 76 ? -4.414 3.384 -4.637 1.00 93.81 76 LYS A N 1
ATOM 597 C CA . LYS A 1 76 ? -4.181 3.966 -5.966 1.00 93.81 76 LYS A CA 1
ATOM 598 C C . LYS A 1 76 ? -2.755 4.503 -6.199 1.00 93.81 76 LYS A C 1
ATOM 600 O O . LYS A 1 76 ? -2.143 4.055 -7.168 1.00 93.81 76 LYS A O 1
ATOM 605 N N . PRO A 1 77 ? -2.180 5.380 -5.352 1.00 94.38 77 PRO A N 1
ATOM 606 C CA . PRO A 1 77 ? -0.837 5.917 -5.599 1.00 94.38 77 PRO A CA 1
ATOM 607 C C . PRO A 1 77 ? 0.252 4.833 -5.631 1.00 94.38 77 PRO A C 1
ATOM 609 O O . PRO A 1 77 ? 1.230 4.958 -6.368 1.00 94.38 77 PRO A O 1
ATOM 612 N N . TYR A 1 78 ? 0.084 3.739 -4.880 1.00 94.06 78 TYR A N 1
ATOM 613 C CA . TYR A 1 78 ? 1.028 2.619 -4.907 1.00 94.06 78 TYR A CA 1
ATOM 614 C C . TYR A 1 78 ? 0.917 1.798 -6.197 1.00 94.06 78 TYR A C 1
ATOM 616 O O . TYR A 1 78 ? 1.949 1.387 -6.729 1.00 94.06 78 TYR A O 1
ATOM 624 N N . TYR A 1 79 ? -0.298 1.594 -6.724 1.00 94.56 79 TYR A N 1
ATOM 625 C CA . TYR A 1 79 ? -0.493 0.986 -8.046 1.00 94.56 79 TYR A CA 1
ATOM 626 C C . TYR A 1 79 ? 0.150 1.832 -9.146 1.00 94.56 79 TYR A C 1
ATOM 628 O O . TYR A 1 79 ? 0.923 1.301 -9.936 1.00 94.56 79 TYR A O 1
ATOM 636 N N . GLU A 1 80 ? -0.098 3.144 -9.152 1.00 95.25 80 GLU A N 1
ATOM 637 C CA . GLU A 1 80 ? 0.462 4.069 -10.148 1.00 95.25 80 GLU A CA 1
ATOM 638 C C . GLU A 1 80 ? 1.997 4.089 -10.110 1.00 95.25 80 GLU A C 1
ATOM 640 O O . GLU A 1 80 ? 2.653 4.019 -11.152 1.00 95.25 80 GLU A O 1
ATOM 645 N N . CYS A 1 81 ? 2.585 4.120 -8.910 1.00 93.94 81 CYS A N 1
ATOM 646 C CA . CYS A 1 81 ? 4.035 4.067 -8.744 1.00 93.94 81 CYS A CA 1
ATOM 647 C C . CYS A 1 81 ? 4.617 2.730 -9.241 1.00 93.94 81 CYS A C 1
ATOM 649 O O . CYS A 1 81 ? 5.560 2.721 -10.035 1.00 93.94 81 CYS A O 1
ATOM 651 N N . ALA A 1 82 ? 4.029 1.597 -8.838 1.00 92.62 82 ALA A N 1
ATOM 652 C CA . ALA A 1 82 ? 4.469 0.272 -9.275 1.00 92.62 82 ALA A CA 1
ATOM 653 C C . ALA A 1 82 ? 4.337 0.083 -10.795 1.00 92.62 82 ALA A C 1
ATOM 655 O O . ALA A 1 82 ? 5.243 -0.467 -11.424 1.00 92.62 82 ALA A O 1
ATOM 656 N N . LEU A 1 83 ? 3.236 0.560 -11.383 1.00 93.12 83 LEU A N 1
ATOM 657 C CA . LEU A 1 83 ? 2.976 0.515 -12.819 1.00 93.12 83 LEU A CA 1
ATOM 658 C C . LEU A 1 83 ? 4.076 1.243 -13.588 1.00 93.12 83 LEU A C 1
ATOM 660 O O . LEU A 1 83 ? 4.732 0.627 -14.427 1.00 93.12 83 LEU A O 1
ATOM 664 N N . LYS A 1 84 ? 4.349 2.502 -13.224 1.00 93.75 84 LYS A N 1
ATOM 665 C CA . LYS A 1 84 ? 5.389 3.315 -13.863 1.00 93.75 84 LYS A CA 1
ATOM 666 C C . LYS A 1 84 ? 6.753 2.623 -13.828 1.00 93.75 84 LYS A C 1
ATOM 668 O O . LYS A 1 84 ? 7.444 2.546 -14.839 1.00 93.75 84 LYS A O 1
ATOM 673 N N . MET A 1 85 ? 7.123 2.051 -12.681 1.00 92.31 85 MET A N 1
ATOM 674 C CA . MET A 1 85 ? 8.380 1.309 -12.548 1.00 92.31 85 MET A CA 1
ATOM 675 C C . MET A 1 85 ? 8.423 0.043 -13.417 1.00 92.31 85 MET A C 1
ATOM 677 O O . MET A 1 85 ? 9.480 -0.319 -13.939 1.00 92.31 85 MET A O 1
ATOM 681 N N . PHE A 1 86 ? 7.304 -0.675 -13.552 1.00 91.62 86 PHE A N 1
ATOM 682 C CA . PHE A 1 86 ? 7.244 -1.855 -14.412 1.00 91.62 86 PHE A CA 1
ATOM 683 C C . PHE A 1 86 ? 7.303 -1.497 -15.895 1.00 91.62 86 PHE A C 1
ATOM 685 O O . PHE A 1 86 ? 7.985 -2.204 -16.637 1.00 91.62 86 PHE A O 1
ATOM 692 N N . GLU A 1 87 ? 6.656 -0.410 -16.308 1.00 92.44 87 GLU A N 1
ATOM 693 C CA . GLU A 1 87 ? 6.724 0.108 -17.676 1.00 92.44 87 GLU A CA 1
ATOM 694 C C . GLU A 1 87 ? 8.150 0.533 -18.038 1.00 92.44 87 GLU A C 1
ATOM 696 O O . GLU A 1 87 ? 8.672 0.092 -19.061 1.00 92.44 87 GLU A O 1
ATOM 701 N N . GLU A 1 88 ? 8.821 1.300 -17.172 1.00 91.31 88 GLU A N 1
ATOM 702 C CA . GLU A 1 88 ? 10.212 1.730 -17.379 1.00 91.31 88 GLU A CA 1
ATOM 703 C C . GLU A 1 88 ? 11.184 0.542 -17.475 1.00 91.31 88 GLU A C 1
ATOM 705 O O . GLU A 1 88 ? 12.144 0.575 -18.244 1.00 91.31 88 GLU A O 1
ATOM 710 N N . LYS A 1 89 ? 10.940 -0.528 -16.705 1.00 89.69 89 LYS A N 1
ATOM 711 C CA . LYS A 1 89 ? 11.842 -1.687 -16.628 1.00 89.69 89 LYS A CA 1
ATOM 712 C C . LYS A 1 89 ? 11.609 -2.734 -17.716 1.00 89.69 89 LYS A C 1
ATOM 714 O O . LYS A 1 89 ? 12.567 -3.376 -18.143 1.00 89.69 89 LYS A O 1
ATOM 719 N N . PHE A 1 90 ? 10.358 -2.979 -18.099 1.00 89.06 90 PHE A N 1
ATOM 720 C CA . PHE A 1 90 ? 9.987 -4.119 -18.945 1.00 89.06 90 PHE A CA 1
ATOM 721 C C . PHE A 1 90 ? 9.231 -3.738 -20.223 1.00 89.06 90 PHE A C 1
ATOM 723 O O . PHE A 1 90 ? 9.053 -4.597 -21.086 1.00 89.06 90 PHE A O 1
ATOM 730 N N . GLY A 1 91 ? 8.799 -2.483 -20.355 1.00 88.38 91 GLY A N 1
ATOM 731 C CA . GLY A 1 91 ? 7.897 -2.037 -21.412 1.00 88.38 91 GLY A CA 1
ATOM 732 C C . GLY A 1 91 ? 6.416 -2.311 -21.099 1.00 88.38 91 GLY A C 1
ATOM 733 O O . GLY A 1 91 ? 6.102 -3.147 -20.246 1.00 88.38 91 GLY A O 1
ATOM 734 N N . PRO A 1 92 ? 5.494 -1.618 -21.793 1.00 85.69 92 PRO A N 1
ATOM 735 C CA . PRO A 1 92 ? 4.062 -1.594 -21.470 1.00 85.69 92 PRO A CA 1
ATOM 736 C C . PRO A 1 92 ? 3.340 -2.938 -21.674 1.00 85.69 92 PRO A C 1
ATOM 738 O O . PRO A 1 92 ? 2.380 -3.231 -20.969 1.00 85.69 92 PRO A O 1
ATOM 741 N N . ASP A 1 93 ? 3.822 -3.801 -22.573 1.00 87.88 93 ASP A N 1
ATOM 742 C CA . ASP A 1 93 ? 3.171 -5.087 -22.881 1.00 87.88 93 ASP A CA 1
ATOM 743 C C . ASP A 1 93 ? 3.566 -6.226 -21.921 1.00 87.88 93 ASP A C 1
ATOM 745 O O . ASP A 1 93 ? 3.133 -7.374 -22.065 1.00 87.88 93 ASP A O 1
ATOM 749 N N . HIS A 1 94 ? 4.422 -5.952 -20.932 1.00 84.44 94 HIS A N 1
ATOM 750 C CA . HIS A 1 94 ? 4.931 -6.992 -20.048 1.00 84.44 94 HIS A CA 1
ATOM 751 C C . HIS A 1 94 ? 3.859 -7.462 -19.039 1.00 84.44 94 HIS A C 1
ATOM 753 O O . HIS A 1 94 ? 3.206 -6.634 -18.403 1.00 84.44 94 HIS A O 1
ATOM 759 N N . PRO A 1 95 ? 3.738 -8.773 -18.731 1.00 84.94 95 PRO A N 1
ATOM 760 C CA . PRO A 1 95 ? 2.721 -9.294 -17.802 1.00 84.94 95 PRO A CA 1
ATOM 761 C C . PRO A 1 95 ? 2.726 -8.696 -16.386 1.00 84.94 95 PRO A C 1
ATOM 763 O O . PRO A 1 95 ? 1.762 -8.855 -15.641 1.00 84.94 95 PRO A O 1
ATOM 766 N N . LYS A 1 96 ? 3.826 -8.054 -15.969 1.00 78.38 96 LYS A N 1
ATOM 767 C CA . LYS A 1 96 ? 3.894 -7.323 -14.690 1.00 78.38 96 LYS A CA 1
ATOM 768 C C . LYS A 1 96 ? 3.197 -5.960 -14.747 1.00 78.38 96 LYS A C 1
ATOM 770 O O . LYS A 1 96 ? 2.620 -5.581 -13.737 1.00 78.38 96 LYS A O 1
ATO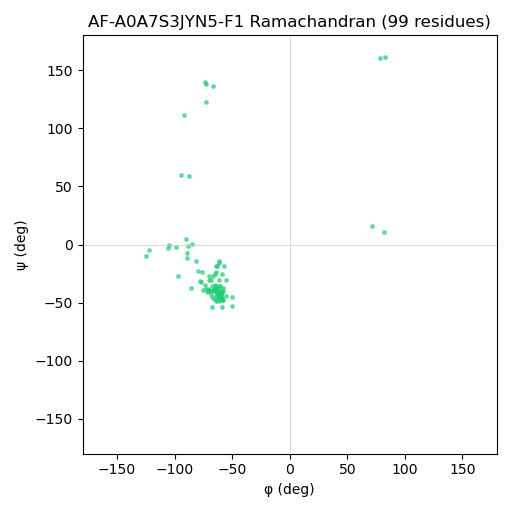M 775 N N . VAL A 1 97 ? 3.199 -5.290 -15.901 1.00 81.06 97 VAL A N 1
ATOM 776 C CA . VAL A 1 97 ? 2.437 -4.053 -16.141 1.00 81.06 97 VAL A CA 1
ATOM 777 C C . VAL A 1 97 ? 0.944 -4.366 -16.079 1.00 81.06 97 VAL A C 1
ATOM 779 O O . VAL A 1 97 ? 0.227 -3.761 -15.295 1.00 81.06 97 VAL A O 1
ATOM 782 N N . ALA A 1 98 ? 0.504 -5.432 -16.755 1.00 81.06 98 ALA A N 1
ATOM 783 C CA . ALA A 1 98 ? -0.894 -5.873 -16.732 1.00 81.06 98 ALA A CA 1
ATOM 784 C C . ALA A 1 98 ? -1.440 -6.215 -15.331 1.00 81.06 98 ALA A C 1
ATOM 786 O O . ALA A 1 98 ? -2.642 -6.158 -15.111 1.00 81.06 98 ALA A O 1
ATOM 787 N N . LYS A 1 99 ? -0.577 -6.589 -14.376 1.00 79.50 99 LYS A N 1
ATOM 788 C CA . LYS A 1 99 ? -0.978 -6.864 -12.982 1.00 79.50 99 LYS A CA 1
ATOM 789 C C . LYS A 1 99 ? -1.132 -5.605 -12.126 1.00 79.50 99 LYS A C 1
ATOM 791 O O . LYS A 1 99 ? -1.620 -5.723 -11.003 1.00 79.50 99 LYS A O 1
ATOM 796 N N . ALA A 1 100 ? -0.634 -4.469 -12.604 1.00 77.69 100 ALA A N 1
ATOM 797 C CA . ALA A 1 100 ? -0.668 -3.180 -11.922 1.00 77.69 100 ALA A CA 1
ATOM 798 C C . ALA A 1 100 ? -1.704 -2.207 -12.526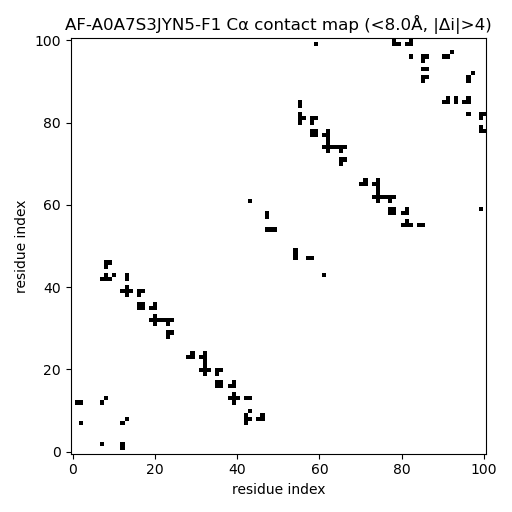 1.00 77.69 100 ALA A C 1
ATOM 800 O O . ALA A 1 100 ? -1.859 -1.113 -11.987 1.00 77.69 100 ALA A O 1
ATOM 801 N N . LEU A 1 101 ? -2.385 -2.612 -13.609 1.00 78.38 101 LEU A N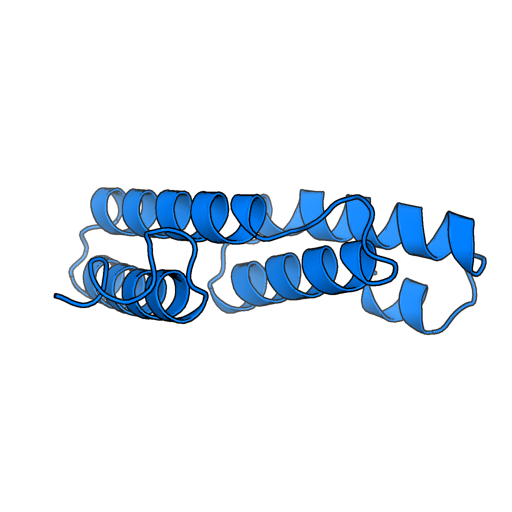 1
ATOM 802 C CA . LEU A 1 101 ? -3.542 -1.946 -14.224 1.00 78.38 101 LEU A CA 1
ATOM 803 C C . LEU A 1 101 ? -4.849 -2.396 -13.556 1.00 78.38 101 LEU A C 1
ATOM 805 O O . LEU A 1 101 ? -5.745 -1.538 -13.405 1.00 78.38 101 LEU A O 1
#

Foldseek 3Di:
DVCVPQHLLDLVNLVVLQVVLVVCVVVVNNVSSVVSNVSSLVSLVVPQDPPDPCNLVSLLVSLVVCVVVVNNVVSVVSLVVSLVVCCVVPNCPDVSNVSSD

pLDDT: mean 80.74, std 12.59, range [40.75, 95.25]

Secondary structure (DSSP, 8-state):
-HHHHH-TT-HHHHHHHHHHHHHHHHTT-HHHHHHHHHHHHHHHHHH--TTSTTHHHHHHHHHHHHHTTT-HHHHHHHHHHHHHHHHHHH-TTSHHHHTT-

InterPro domains:
  IPR002151 Kinesin light chain [PTHR45783] (7-100)
  IPR011990 Tetratricopeptide-like helical domain superfamily [G3DSA:1.25.40.10] (1-101)
  IPR011990 Tetratricopeptide-like helical domain superfamily [SSF48452] (8-101)

Mean predicted aligned error: 7.1 Å

Radius of gyration: 15.04 Å; Cα contacts (8 Å, |Δi|>4): 96; chains: 1; bounding box: 35×16×47 Å

Organism: NCBI:txid44058